Protein AF-A0A8I2JYY6-F1 (afdb_monomer_lite)

Structure (mmCIF, N/CA/C/O backbone):
data_AF-A0A8I2JYY6-F1
#
_entry.id   AF-A0A8I2JYY6-F1
#
loop_
_atom_site.group_PDB
_atom_site.id
_atom_site.type_symbol
_atom_site.label_atom_id
_atom_site.label_alt_id
_atom_site.label_comp_id
_atom_site.label_asym_id
_atom_site.label_entity_id
_atom_site.label_seq_id
_atom_site.pdbx_PDB_ins_code
_atom_site.Cartn_x
_atom_site.Cartn_y
_atom_site.Cartn_z
_atom_site.occupancy
_atom_site.B_iso_or_equiv
_atom_site.auth_seq_id
_atom_site.auth_comp_id
_atom_site.auth_asym_id
_atom_site.auth_atom_id
_atom_site.pdbx_PDB_model_num
ATOM 1 N N . MET A 1 1 ? 1.565 18.952 -13.663 1.00 62.38 1 MET A N 1
ATOM 2 C CA . MET A 1 1 ? 1.108 17.680 -13.050 1.00 62.38 1 MET A CA 1
ATOM 3 C C . MET A 1 1 ? 1.364 16.470 -13.948 1.00 62.38 1 MET A C 1
ATOM 5 O O . MET A 1 1 ? 1.762 15.430 -13.433 1.00 62.38 1 MET A O 1
ATOM 9 N N . ASP A 1 2 ? 1.218 16.595 -15.270 1.00 77.50 2 ASP A N 1
ATOM 10 C CA . ASP A 1 2 ? 1.305 15.438 -16.176 1.00 77.50 2 ASP A CA 1
ATOM 11 C C . ASP A 1 2 ? 2.707 14.861 -16.380 1.00 77.50 2 ASP A C 1
ATOM 13 O O . ASP A 1 2 ? 2.838 13.650 -16.535 1.00 77.50 2 ASP A O 1
ATOM 17 N N . LYS A 1 3 ? 3.763 15.682 -16.303 1.00 87.00 3 LYS A N 1
ATOM 18 C CA . LYS A 1 3 ? 5.149 15.198 -16.431 1.00 87.00 3 LYS A CA 1
ATOM 19 C C . LYS A 1 3 ? 5.516 14.199 -15.324 1.00 87.00 3 LYS A C 1
ATOM 21 O O . LYS A 1 3 ? 5.884 13.072 -15.627 1.00 87.00 3 LYS A O 1
ATOM 26 N N . LYS A 1 4 ? 5.268 14.552 -14.056 1.00 85.88 4 LYS A N 1
ATOM 27 C CA . LYS A 1 4 ? 5.497 13.652 -12.908 1.00 85.88 4 LYS A CA 1
ATOM 28 C C . LYS A 1 4 ? 4.670 12.367 -12.990 1.00 85.88 4 LYS A C 1
ATOM 30 O O . LYS A 1 4 ? 5.159 11.293 -12.664 1.00 85.88 4 LYS A O 1
ATOM 35 N N . ARG A 1 5 ? 3.413 12.454 -13.448 1.00 87.50 5 ARG A N 1
ATOM 36 C CA . ARG A 1 5 ? 2.566 11.263 -13.649 1.00 87.50 5 ARG A CA 1
ATOM 37 C C . ARG A 1 5 ? 3.128 10.336 -14.729 1.00 87.50 5 ARG A C 1
ATOM 39 O O . ARG A 1 5 ? 3.086 9.122 -14.547 1.00 87.50 5 ARG A O 1
ATOM 46 N N . LYS A 1 6 ? 3.651 10.892 -15.828 1.00 91.12 6 LYS A N 1
ATOM 47 C CA . LYS A 1 6 ? 4.316 10.116 -16.885 1.00 91.12 6 LYS A CA 1
ATOM 48 C C . LYS A 1 6 ? 5.584 9.437 -16.369 1.00 91.12 6 LYS A C 1
ATOM 50 O O . LYS A 1 6 ? 5.702 8.229 -16.529 1.00 91.12 6 LYS A O 1
ATOM 55 N N . GLU A 1 7 ? 6.446 10.169 -15.669 1.00 92.19 7 GLU A N 1
ATOM 56 C CA . GLU A 1 7 ? 7.684 9.632 -15.080 1.00 92.19 7 GLU A CA 1
ATOM 57 C C . GLU A 1 7 ? 7.392 8.471 -14.113 1.00 92.19 7 GLU A C 1
ATOM 59 O O . GLU A 1 7 ? 7.945 7.383 -14.256 1.00 92.19 7 GLU A O 1
ATOM 64 N N . MET A 1 8 ? 6.424 8.636 -13.203 1.00 89.12 8 MET A N 1
ATOM 65 C CA . MET A 1 8 ? 6.008 7.564 -12.288 1.00 89.12 8 MET A CA 1
ATOM 66 C C . MET A 1 8 ? 5.465 6.328 -13.016 1.00 89.12 8 MET A C 1
ATOM 68 O O . MET A 1 8 ? 5.679 5.196 -12.575 1.00 89.12 8 MET A O 1
ATOM 72 N N . LYS A 1 9 ? 4.733 6.532 -14.120 1.00 90.94 9 LYS A N 1
ATOM 73 C CA . LYS A 1 9 ? 4.216 5.438 -14.947 1.00 90.94 9 LYS A CA 1
ATOM 74 C C . LYS A 1 9 ? 5.360 4.696 -15.633 1.00 90.94 9 LYS A C 1
ATOM 76 O O . LYS A 1 9 ? 5.369 3.469 -15.617 1.00 90.94 9 LYS A O 1
ATOM 81 N N . GLU A 1 10 ? 6.319 5.414 -16.203 1.00 93.62 10 GLU A N 1
ATOM 82 C CA . GLU A 1 10 ? 7.494 4.820 -16.845 1.00 93.62 10 GLU A CA 1
ATOM 83 C C . GLU A 1 1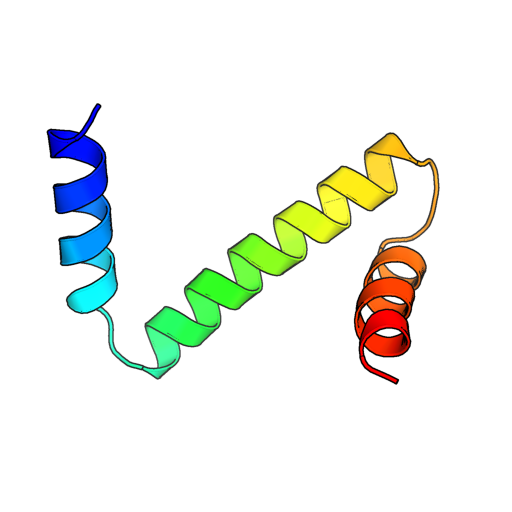0 ? 8.336 4.020 -15.850 1.00 93.62 10 GLU A C 1
ATOM 85 O O . GLU A 1 10 ? 8.678 2.872 -16.124 1.00 93.62 10 GLU A O 1
ATOM 90 N N . GLU A 1 11 ? 8.602 4.563 -14.661 1.00 93.00 11 GLU A N 1
ATOM 91 C CA . GLU A 1 11 ? 9.296 3.837 -13.593 1.00 93.00 11 GLU A CA 1
ATOM 92 C C . GLU A 1 11 ? 8.553 2.570 -13.171 1.00 93.00 11 GLU A C 1
ATOM 94 O O . GLU A 1 11 ? 9.161 1.515 -12.996 1.00 93.00 11 GLU A O 1
ATOM 99 N N . PHE A 1 12 ? 7.226 2.640 -13.037 1.00 92.31 12 PHE A N 1
ATOM 100 C CA . PHE A 1 12 ? 6.415 1.472 -12.708 1.00 92.31 12 PHE A CA 1
ATOM 101 C C . PHE A 1 12 ? 6.480 0.397 -13.800 1.00 92.31 12 PHE A C 1
ATOM 103 O O . PHE A 1 12 ? 6.541 -0.794 -13.496 1.00 92.31 12 PHE A O 1
ATOM 110 N N . LEU A 1 13 ? 6.500 0.804 -15.070 1.00 92.69 13 LEU A N 1
ATOM 111 C CA . LEU A 1 13 ? 6.601 -0.113 -16.203 1.00 92.69 13 LEU A CA 1
ATOM 112 C C . LEU A 1 13 ? 8.006 -0.714 -16.365 1.00 92.69 13 LEU A C 1
ATOM 114 O O . LEU A 1 13 ? 8.128 -1.797 -16.931 1.00 92.69 13 LEU A O 1
ATOM 118 N N . LYS A 1 14 ? 9.054 -0.100 -15.814 1.00 96.38 14 LYS A N 1
ATOM 119 C CA . LYS A 1 14 ? 10.397 -0.708 -15.769 1.00 96.38 14 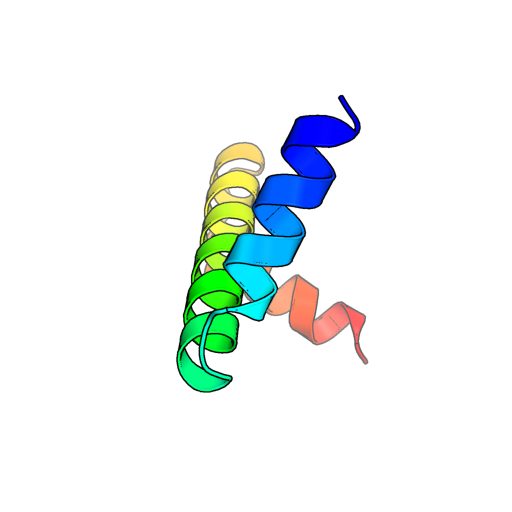LYS A CA 1
ATOM 120 C C . LYS A 1 14 ? 10.512 -1.854 -14.756 1.00 96.38 14 LYS A C 1
ATOM 122 O O . LYS A 1 14 ? 11.413 -2.676 -14.870 1.00 96.38 14 LYS A O 1
ATOM 127 N N . LEU A 1 15 ? 9.608 -1.931 -13.777 1.00 95.75 15 LEU A N 1
ATOM 128 C CA . LEU A 1 15 ? 9.603 -3.002 -12.778 1.00 95.75 15 LEU A CA 1
ATOM 129 C C . LEU A 1 15 ? 9.192 -4.350 -13.381 1.00 95.75 15 LEU A C 1
ATOM 131 O O . LEU A 1 15 ? 8.314 -4.412 -14.249 1.00 95.75 15 LEU A O 1
ATOM 135 N N . THR A 1 16 ? 9.744 -5.435 -12.834 1.00 97.19 16 THR A N 1
ATOM 136 C CA . THR A 1 16 ? 9.296 -6.801 -13.142 1.00 97.19 16 THR A CA 1
ATOM 137 C C . THR A 1 16 ? 7.866 -7.038 -12.637 1.00 97.19 16 THR A C 1
ATOM 139 O O . THR A 1 16 ? 7.415 -6.352 -11.712 1.00 97.19 16 THR A O 1
ATOM 142 N N . PRO A 1 17 ? 7.130 -8.031 -13.174 1.00 95.62 17 PRO A N 1
ATOM 143 C CA . PRO A 1 17 ? 5.776 -8.339 -12.708 1.00 95.62 17 PRO A CA 1
ATOM 144 C C . PRO A 1 17 ? 5.682 -8.538 -11.187 1.00 95.62 17 PRO A C 1
ATOM 146 O O . PRO A 1 17 ? 4.815 -7.952 -10.539 1.00 95.62 17 PRO A O 1
ATOM 149 N N . LEU A 1 18 ? 6.626 -9.275 -10.592 1.00 96.25 18 LEU A N 1
ATOM 150 C CA . LEU A 1 18 ? 6.658 -9.508 -9.146 1.00 96.25 18 LEU A CA 1
ATOM 151 C C . LEU A 1 18 ? 6.890 -8.213 -8.352 1.00 96.25 18 LEU A C 1
ATOM 153 O O . LEU A 1 18 ? 6.245 -7.981 -7.329 1.00 96.25 18 LEU A O 1
ATOM 157 N N . GLN A 1 19 ? 7.786 -7.345 -8.827 1.00 96.62 19 GLN A N 1
ATOM 158 C CA . GLN A 1 19 ? 8.035 -6.045 -8.202 1.00 96.62 19 GLN A CA 1
ATOM 159 C C . GLN A 1 19 ? 6.808 -5.131 -8.282 1.00 96.62 19 GLN A C 1
ATOM 161 O O . GLN A 1 19 ? 6.492 -4.447 -7.308 1.00 96.62 19 GLN A O 1
ATOM 166 N N . ARG A 1 20 ? 6.079 -5.147 -9.405 1.00 96.00 20 ARG A N 1
ATOM 167 C CA . ARG A 1 20 ? 4.825 -4.393 -9.556 1.00 96.00 20 ARG A CA 1
ATOM 168 C C . ARG A 1 20 ? 3.765 -4.873 -8.574 1.00 96.00 20 ARG A C 1
ATOM 170 O O . ARG A 1 20 ? 3.164 -4.041 -7.900 1.00 96.00 20 ARG A O 1
ATOM 177 N N . ILE A 1 21 ? 3.580 -6.189 -8.449 1.00 95.38 21 ILE A N 1
ATOM 178 C CA . ILE A 1 21 ? 2.639 -6.784 -7.488 1.00 95.38 21 ILE A CA 1
ATOM 179 C C . ILE A 1 21 ? 3.000 -6.359 -6.064 1.00 95.38 21 ILE A C 1
ATOM 181 O O . ILE A 1 21 ? 2.136 -5.870 -5.342 1.00 95.38 21 ILE A O 1
ATOM 185 N N . ARG A 1 22 ? 4.278 -6.463 -5.676 1.00 96.25 22 ARG A N 1
ATOM 186 C CA . ARG A 1 22 ? 4.750 -6.014 -4.357 1.00 96.25 22 ARG A CA 1
ATOM 187 C C . ARG A 1 22 ? 4.459 -4.535 -4.118 1.00 96.25 22 ARG A C 1
ATOM 189 O O . ARG A 1 22 ? 3.867 -4.199 -3.099 1.00 96.25 22 ARG A O 1
ATOM 196 N N . LYS A 1 23 ? 4.810 -3.669 -5.074 1.00 95.06 23 LYS A N 1
ATOM 197 C CA . LYS A 1 23 ? 4.587 -2.220 -4.972 1.00 95.06 23 LYS A CA 1
ATOM 198 C C . LYS A 1 23 ? 3.101 -1.886 -4.822 1.00 95.06 23 LYS A C 1
ATOM 200 O O . LYS A 1 23 ? 2.744 -1.093 -3.955 1.00 95.06 23 LYS A O 1
ATOM 205 N N . LEU A 1 24 ? 2.235 -2.511 -5.619 1.00 94.50 24 LEU A N 1
ATOM 206 C CA . LEU A 1 24 ? 0.785 -2.328 -5.513 1.00 94.50 24 LEU A CA 1
ATOM 207 C C . LEU A 1 24 ? 0.233 -2.852 -4.183 1.00 94.50 24 LEU A C 1
ATOM 209 O O . LEU A 1 24 ? -0.590 -2.176 -3.572 1.00 94.50 24 LEU A O 1
ATOM 213 N N . ASN A 1 25 ? 0.712 -4.002 -3.704 1.00 94.94 25 ASN A N 1
ATOM 214 C CA . ASN A 1 25 ? 0.288 -4.563 -2.422 1.00 94.94 25 ASN A CA 1
ATOM 215 C C . ASN A 1 25 ? 0.673 -3.649 -1.247 1.00 94.94 25 ASN A C 1
ATOM 217 O O . ASN A 1 25 ? -0.134 -3.410 -0.354 1.00 94.94 25 ASN A O 1
ATOM 221 N N . THR A 1 26 ? 1.868 -3.053 -1.277 1.00 96.12 26 THR A N 1
ATOM 222 C CA . THR A 1 26 ? 2.284 -2.051 -0.282 1.00 96.12 26 THR A CA 1
ATOM 223 C C . THR A 1 26 ? 1.368 -0.828 -0.290 1.00 96.12 26 THR A C 1
ATOM 225 O O . THR A 1 26 ? 0.915 -0.395 0.767 1.0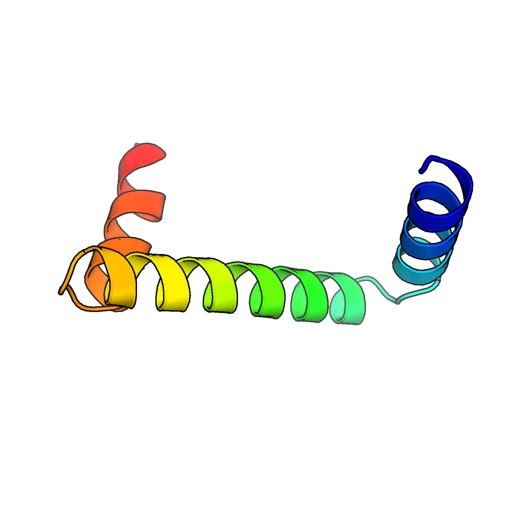0 96.12 26 THR A O 1
ATOM 228 N N . VAL A 1 27 ? 1.055 -0.286 -1.474 1.00 95.25 27 VAL A N 1
ATOM 229 C CA . VAL A 1 27 ? 0.122 0.848 -1.603 1.00 95.25 27 VAL A CA 1
ATOM 230 C C . VAL A 1 27 ? -1.260 0.479 -1.060 1.00 95.25 27 VAL A C 1
ATOM 232 O O . VAL A 1 27 ? -1.875 1.270 -0.346 1.00 95.25 27 VAL A O 1
ATOM 235 N N . PHE A 1 28 ? -1.735 -0.729 -1.357 1.00 95.00 28 PHE A N 1
ATOM 236 C CA . PHE A 1 28 ? -3.009 -1.231 -0.861 1.00 95.00 28 PHE A CA 1
ATOM 237 C C . PHE A 1 28 ? -3.045 -1.321 0.670 1.00 95.00 28 PHE A C 1
ATOM 239 O O . PHE A 1 28 ? -3.962 -0.779 1.285 1.00 95.00 28 PHE A O 1
ATOM 246 N N . ASN A 1 29 ? -2.012 -1.891 1.293 1.00 95.25 29 ASN A N 1
ATOM 247 C CA . ASN A 1 29 ? -1.917 -1.987 2.751 1.00 95.25 29 ASN A CA 1
ATOM 248 C C . ASN A 1 29 ? -1.852 -0.609 3.423 1.00 95.25 29 ASN A C 1
ATOM 250 O O . ASN A 1 29 ? -2.531 -0.387 4.421 1.00 95.25 29 ASN A O 1
ATOM 254 N N . HIS A 1 30 ? -1.130 0.358 2.846 1.00 96.69 30 HIS A N 1
A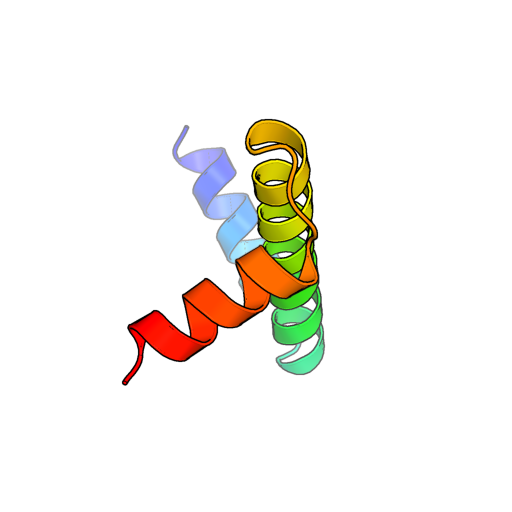TOM 255 C CA . HIS A 1 30 ? -1.145 1.734 3.355 1.00 96.69 30 HIS A CA 1
ATOM 256 C C . HIS A 1 30 ? -2.543 2.362 3.319 1.00 96.69 30 HIS A C 1
ATOM 258 O O . HIS A 1 30 ? -2.932 3.052 4.261 1.00 96.69 30 HIS A O 1
ATOM 264 N N . MET A 1 31 ? -3.322 2.119 2.260 1.00 95.50 31 MET A N 1
ATOM 265 C CA . MET A 1 31 ? -4.704 2.602 2.201 1.00 95.50 31 MET A CA 1
ATOM 266 C C . MET A 1 31 ? -5.585 1.949 3.268 1.00 95.50 31 MET A C 1
ATOM 268 O O . MET A 1 31 ? -6.424 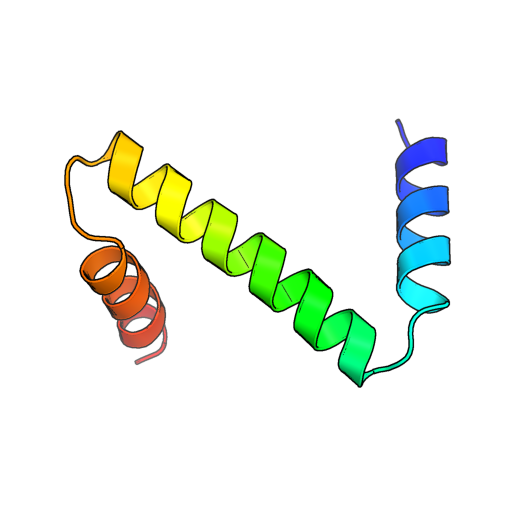2.631 3.857 1.00 95.50 31 MET A O 1
ATOM 272 N N . ILE A 1 32 ? -5.401 0.652 3.529 1.00 95.88 32 ILE A N 1
ATOM 273 C CA . ILE A 1 32 ? -6.116 -0.064 4.592 1.00 95.88 32 ILE A CA 1
ATOM 274 C C . ILE A 1 32 ? -5.774 0.532 5.957 1.00 95.88 32 ILE A C 1
ATOM 276 O O . ILE A 1 32 ? -6.693 0.919 6.676 1.00 95.88 32 ILE A O 1
ATOM 280 N N . ALA A 1 33 ? -4.486 0.676 6.273 1.00 96.44 33 ALA A N 1
ATOM 281 C CA . ALA A 1 33 ? -4.009 1.247 7.530 1.00 96.44 33 ALA A CA 1
ATOM 282 C C . ALA A 1 33 ? -4.543 2.669 7.754 1.00 96.44 33 ALA A C 1
ATOM 284 O O . ALA A 1 33 ? -5.071 2.992 8.821 1.00 96.44 33 ALA A O 1
ATOM 285 N N . LEU A 1 34 ? -4.492 3.514 6.718 1.00 96.81 34 LEU A N 1
ATOM 286 C CA . LEU A 1 34 ? -5.041 4.867 6.781 1.00 96.81 34 LEU A CA 1
ATOM 287 C C . LEU A 1 34 ? -6.544 4.843 7.084 1.00 96.81 34 LEU A C 1
ATOM 289 O O . LEU A 1 34 ? -7.011 5.557 7.970 1.00 96.81 34 LEU A O 1
ATOM 293 N N . LYS A 1 35 ? -7.307 3.997 6.383 1.00 95.56 35 LYS A N 1
ATOM 294 C CA . LYS A 1 35 ? -8.756 3.879 6.585 1.00 95.56 35 LYS A CA 1
ATOM 295 C C . LYS A 1 35 ? -9.109 3.347 7.968 1.00 95.56 35 LYS A C 1
ATOM 297 O O . LYS A 1 35 ? -10.013 3.896 8.595 1.00 95.56 35 LYS A O 1
ATOM 302 N N . ALA A 1 36 ? -8.395 2.330 8.438 1.00 96.94 36 ALA A N 1
ATOM 303 C CA . ALA A 1 36 ? -8.547 1.755 9.769 1.00 96.94 36 ALA A CA 1
ATOM 304 C C . ALA A 1 36 ? -8.365 2.835 10.841 1.00 96.94 36 ALA A C 1
ATOM 306 O O . ALA A 1 36 ? -9.275 3.080 11.634 1.00 96.94 36 ALA A O 1
ATOM 307 N N . LYS A 1 37 ? -7.266 3.599 10.746 1.00 96.69 37 LYS A N 1
ATOM 308 C CA . LYS A 1 37 ? -6.983 4.735 11.630 1.00 96.69 37 LYS A CA 1
ATOM 309 C C . LYS A 1 37 ? -8.088 5.793 11.601 1.00 96.69 37 LYS A C 1
ATOM 311 O O . LYS A 1 37 ? -8.547 6.216 12.653 1.00 96.69 37 LYS A O 1
ATOM 316 N N . THR A 1 38 ? -8.539 6.212 10.415 1.00 96.19 38 THR A N 1
ATOM 317 C CA . THR A 1 38 ? -9.579 7.258 10.297 1.00 96.19 38 THR A CA 1
ATOM 318 C C . THR A 1 38 ? -10.948 6.836 10.824 1.00 96.19 38 THR A C 1
ATOM 320 O O . THR A 1 38 ? -11.742 7.691 11.196 1.00 96.19 38 THR A O 1
ATOM 323 N N . ARG A 1 39 ? -11.246 5.532 10.833 1.00 93.94 39 ARG A N 1
ATOM 324 C CA . ARG A 1 39 ? -12.552 4.990 11.229 1.00 93.94 39 ARG A CA 1
ATOM 325 C C . ARG A 1 39 ? -12.560 4.401 12.639 1.00 93.94 39 ARG A C 1
ATOM 327 O O . ARG A 1 39 ? -13.624 4.003 13.093 1.00 93.94 39 ARG A O 1
ATOM 334 N N . GLY A 1 40 ? -11.405 4.325 13.304 1.00 95.38 40 GLY A N 1
ATOM 335 C CA . GLY A 1 40 ? -11.276 3.724 14.633 1.00 95.38 40 GLY A CA 1
ATOM 336 C C . GLY A 1 40 ? -11.553 2.218 14.654 1.00 95.38 40 GLY A C 1
ATOM 337 O O . GLY A 1 40 ? -12.049 1.707 15.650 1.00 95.38 40 GLY A O 1
ATOM 338 N N . VAL A 1 41 ? -11.269 1.515 13.556 1.00 96.12 41 VAL A N 1
ATOM 339 C CA . VAL A 1 41 ? -11.495 0.065 13.419 1.00 96.12 41 VAL A CA 1
ATOM 340 C C . VAL A 1 41 ? -10.202 -0.661 13.069 1.00 96.12 41 VAL A C 1
ATOM 342 O O . VAL A 1 41 ? -9.207 -0.030 12.713 1.00 96.12 41 VAL A O 1
ATOM 345 N N . SER A 1 42 ? -10.211 -1.993 13.132 1.00 96.31 42 SER A N 1
ATOM 346 C CA . SER A 1 42 ? -9.047 -2.800 12.757 1.00 96.31 42 SER A CA 1
ATOM 347 C C . SER A 1 42 ? -8.781 -2.792 11.243 1.00 96.31 42 SER A C 1
ATOM 349 O O . SER A 1 42 ? -9.691 -2.682 10.417 1.00 96.31 42 SER A O 1
ATOM 351 N N . GLU A 1 43 ? -7.516 -2.970 10.854 1.00 94.94 43 GLU A N 1
ATOM 352 C CA . GLU A 1 43 ? -7.128 -3.150 9.446 1.00 94.94 43 GLU A CA 1
ATOM 353 C C . GLU A 1 43 ? -7.806 -4.371 8.816 1.00 94.94 43 GLU A C 1
ATOM 355 O O . GLU A 1 43 ? -8.246 -4.315 7.665 1.00 94.94 43 GLU A O 1
ATOM 360 N N . TYR A 1 44 ? -7.959 -5.447 9.593 1.00 94.94 44 TYR A N 1
ATOM 361 C CA . TYR A 1 44 ? -8.635 -6.667 9.163 1.00 94.94 44 TYR A CA 1
ATOM 362 C C . TYR A 1 44 ? -10.098 -6.420 8.776 1.00 94.94 44 TYR A C 1
ATOM 364 O O . TYR A 1 44 ? -10.562 -6.937 7.761 1.00 94.94 44 TYR A O 1
ATOM 372 N N . GLU A 1 45 ? -10.826 -5.592 9.527 1.00 94.12 45 GLU A N 1
ATOM 373 C CA . GLU A 1 45 ? -12.201 -5.227 9.172 1.00 94.12 45 GLU A CA 1
ATOM 374 C C . GLU A 1 45 ? -12.277 -4.447 7.863 1.00 94.12 45 GLU A C 1
ATOM 376 O O . GLU A 1 45 ? -13.150 -4.706 7.034 1.00 94.12 45 GLU A O 1
ATOM 381 N N . ILE A 1 46 ? -11.363 -3.498 7.651 1.00 94.12 46 ILE A N 1
ATOM 382 C CA . ILE A 1 46 ? -11.295 -2.764 6.386 1.00 94.12 46 ILE A CA 1
ATOM 383 C C . ILE A 1 46 ? -10.981 -3.723 5.236 1.00 94.12 46 ILE A C 1
ATOM 385 O O . ILE A 1 46 ? -11.652 -3.666 4.205 1.00 94.12 46 ILE A O 1
ATOM 389 N N . TYR A 1 47 ? -10.016 -4.626 5.422 1.00 92.56 47 TYR A N 1
ATOM 390 C CA . TYR A 1 47 ? -9.670 -5.649 4.439 1.00 92.56 47 TYR A CA 1
ATOM 391 C C . TYR A 1 47 ? -10.867 -6.548 4.097 1.00 92.56 47 TYR A C 1
ATOM 393 O O . TYR A 1 47 ? -11.184 -6.717 2.919 1.00 92.56 47 TYR A O 1
ATOM 401 N N . ARG A 1 48 ? -11.599 -7.053 5.103 1.00 93.69 48 ARG A N 1
ATOM 402 C CA . ARG A 1 48 ? -12.810 -7.864 4.893 1.00 93.69 48 ARG A CA 1
ATOM 403 C C . ARG A 1 48 ? -13.868 -7.145 4.066 1.00 93.69 48 ARG A C 1
ATOM 405 O O . ARG A 1 48 ? -14.373 -7.732 3.114 1.00 93.69 48 ARG A O 1
ATOM 412 N N . ARG A 1 49 ? -14.146 -5.868 4.346 1.00 91.50 49 ARG A N 1
ATOM 413 C CA . ARG A 1 49 ? -15.124 -5.079 3.568 1.00 91.50 49 ARG A CA 1
ATOM 414 C C . ARG A 1 49 ? -14.760 -4.998 2.082 1.00 91.50 49 ARG A C 1
ATOM 416 O O . ARG A 1 49 ? -15.646 -5.002 1.234 1.00 91.50 49 ARG A O 1
ATOM 423 N N . TYR A 1 50 ? -13.468 -4.942 1.750 1.00 87.62 50 TYR A N 1
ATOM 424 C CA . TYR A 1 50 ? -13.012 -4.959 0.355 1.00 87.62 50 TYR A CA 1
ATOM 425 C C . TYR A 1 50 ? -13.206 -6.313 -0.338 1.00 87.62 50 TYR A C 1
ATOM 427 O O . TYR A 1 50 ? -13.395 -6.341 -1.554 1.00 87.62 50 TYR A O 1
ATOM 435 N N . LEU A 1 51 ? -13.148 -7.420 0.409 1.00 88.06 51 LEU A N 1
ATOM 436 C CA . LEU A 1 51 ? -13.436 -8.757 -0.115 1.00 88.06 51 LEU A CA 1
ATOM 437 C C . LEU A 1 51 ? -14.941 -8.987 -0.282 1.00 88.06 51 LEU A C 1
ATOM 439 O O . LEU A 1 51 ? -15.363 -9.580 -1.270 1.00 88.06 51 LEU A O 1
ATOM 443 N N . GLU A 1 52 ? -15.744 -8.501 0.663 1.00 89.94 52 GLU A N 1
ATOM 444 C CA . GLU A 1 52 ? -17.204 -8.635 0.652 1.00 89.94 52 GLU A CA 1
ATOM 445 C C . GLU A 1 52 ? -17.853 -7.800 -0.456 1.00 89.94 52 GLU A C 1
ATOM 447 O O . GLU A 1 52 ? -18.770 -8.286 -1.102 1.00 89.94 52 GLU A O 1
ATOM 452 N N . ALA A 1 53 ? -17.324 -6.611 -0.770 1.00 78.62 53 ALA A N 1
ATOM 453 C CA . ALA A 1 53 ? -17.812 -5.769 -1.872 1.00 78.62 53 ALA A CA 1
ATOM 454 C C . ALA A 1 53 ? -17.662 -6.389 -3.281 1.00 78.62 53 ALA A C 1
ATOM 456 O O . ALA A 1 53 ? -18.074 -5.777 -4.264 1.00 78.62 53 ALA A O 1
ATOM 457 N N . ARG A 1 54 ? -17.014 -7.557 -3.399 1.00 63.28 54 ARG A N 1
ATOM 458 C CA . ARG A 1 54 ? -16.853 -8.313 -4.652 1.00 63.28 54 ARG A CA 1
ATOM 459 C C . ARG A 1 54 ? -17.795 -9.519 -4.768 1.00 63.28 54 ARG A C 1
ATOM 461 O O . ARG A 1 54 ? -17.701 -10.226 -5.769 1.00 63.28 54 ARG A O 1
ATOM 468 N N . LYS A 1 55 ? -18.620 -9.786 -3.753 1.00 54.16 55 LYS A N 1
ATOM 469 C CA . LYS A 1 55 ? -19.703 -10.776 -3.805 1.00 54.16 55 LYS A CA 1
ATOM 470 C C . LYS A 1 5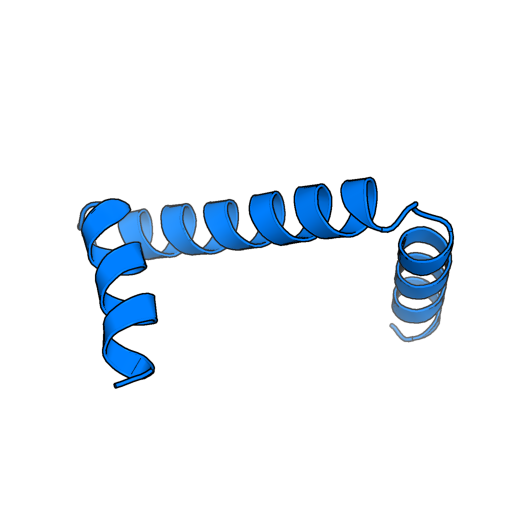5 ? -21.005 -10.094 -4.194 1.00 54.16 55 LYS A C 1
ATOM 472 O O . LYS A 1 55 ? -21.787 -10.763 -4.896 1.00 54.16 55 LYS A O 1
#

Foldseek 3Di:
DVVVVVVVVVVLVVDDPVVNVVVVVVVVLVVLVVVCVVVVHDSVVSVVVVVVVVD

Radius of gyration: 14.63 Å; chains: 1; bounding box: 30×28×32 Å

Sequence (55 aa):
MDKKRKEMKEEFLKLTPLQRIRKLNTVFNHMIALKAKTRGVSEYEIYRRYLEARK

pLDDT: mean 91.51, std 8.66, range [54.16, 97.19]

Secondary structure (DSSP, 8-state):
-HHHHHHHHHHHHHS-HHHHHHHHHHHHHHHHHHHHHHHTS-HHHHHHHHHHTT-